Protein AF-A0A0F9E859-F1 (afdb_monomer_lite)

Structure (mmCIF, N/CA/C/O backbone):
data_AF-A0A0F9E859-F1
#
_entry.id   AF-A0A0F9E859-F1
#
loop_
_atom_site.group_PDB
_atom_site.id
_atom_site.type_symbol
_atom_site.label_atom_id
_atom_site.label_alt_id
_atom_site.label_comp_id
_atom_site.label_asym_id
_atom_site.label_entity_id
_atom_site.label_seq_id
_atom_site.pdbx_PDB_ins_code
_atom_site.Cartn_x
_atom_site.Cartn_y
_atom_site.Cartn_z
_atom_site.occupancy
_atom_site.B_iso_or_equiv
_atom_site.auth_seq_id
_atom_site.auth_comp_id
_atom_site.auth_asym_id
_atom_site.auth_atom_id
_atom_site.pdbx_PDB_model_num
ATOM 1 N N . MET A 1 1 ? 27.939 -4.772 -55.498 1.00 40.25 1 MET A N 1
ATOM 2 C CA . MET A 1 1 ? 27.781 -5.656 -54.323 1.00 40.25 1 MET A CA 1
ATOM 3 C C . MET A 1 1 ? 26.744 -5.016 -53.414 1.00 40.25 1 MET A C 1
ATOM 5 O O . MET A 1 1 ? 26.854 -3.833 -53.126 1.00 40.25 1 MET A O 1
ATOM 9 N N . THR A 1 2 ? 25.682 -5.755 -53.117 1.00 44.25 2 THR A N 1
ATOM 10 C CA . THR A 1 2 ? 24.371 -5.275 -52.653 1.00 44.25 2 THR A CA 1
ATOM 11 C C . THR A 1 2 ? 24.278 -5.404 -51.130 1.00 44.25 2 THR A C 1
ATOM 13 O O . THR A 1 2 ? 24.449 -6.503 -50.613 1.00 44.25 2 THR A O 1
ATOM 16 N N . PHE A 1 3 ? 24.020 -4.311 -50.404 1.00 48.50 3 PHE A N 1
ATOM 17 C CA . PHE A 1 3 ? 23.823 -4.332 -48.948 1.00 48.50 3 PHE A CA 1
ATOM 18 C C . PHE A 1 3 ? 22.355 -4.655 -48.639 1.00 48.50 3 PHE A C 1
ATOM 20 O O . PHE A 1 3 ? 21.487 -3.788 -48.705 1.00 48.50 3 PHE A O 1
ATOM 27 N N . THR A 1 4 ? 22.060 -5.923 -48.360 1.00 56.66 4 THR A N 1
ATOM 28 C CA . THR A 1 4 ? 20.722 -6.390 -47.974 1.00 56.66 4 THR A CA 1
ATOM 29 C C . THR A 1 4 ? 20.508 -6.246 -46.468 1.00 56.66 4 THR A C 1
ATOM 31 O O . THR A 1 4 ? 21.247 -6.830 -45.678 1.00 56.66 4 THR A O 1
ATOM 34 N N . PHE A 1 5 ? 19.467 -5.511 -46.076 1.00 60.44 5 PHE A N 1
ATOM 35 C CA . PHE A 1 5 ? 18.919 -5.510 -44.719 1.00 60.44 5 PHE A CA 1
ATOM 36 C C . PHE A 1 5 ? 17.957 -6.696 -44.516 1.00 60.44 5 PH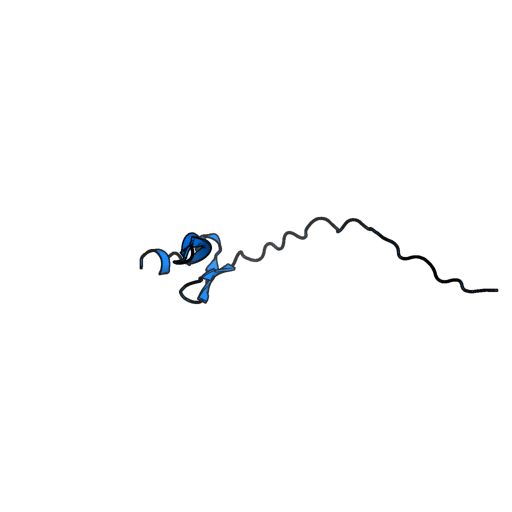E A C 1
ATOM 38 O O . PHE A 1 5 ? 17.023 -6.865 -45.298 1.00 60.44 5 PHE A O 1
ATOM 45 N N . GLY A 1 6 ? 18.140 -7.455 -43.427 1.00 50.75 6 GLY A N 1
ATOM 46 C CA . GLY A 1 6 ? 17.115 -8.311 -42.802 1.00 50.75 6 GLY A CA 1
ATOM 47 C C . GLY A 1 6 ? 17.695 -9.496 -42.005 1.00 50.75 6 GLY A C 1
ATOM 48 O O . GLY A 1 6 ? 18.790 -9.942 -42.343 1.00 50.75 6 GLY A O 1
ATOM 49 N N . PRO A 1 7 ? 16.999 -10.077 -41.000 1.00 50.34 7 PRO A N 1
ATOM 50 C CA . PRO A 1 7 ? 15.837 -9.619 -40.229 1.00 50.34 7 PRO A CA 1
ATOM 51 C C . PRO A 1 7 ? 16.146 -9.438 -38.719 1.00 50.34 7 PRO A C 1
ATOM 53 O O . PRO A 1 7 ? 17.157 -9.907 -38.197 1.00 50.34 7 PRO A O 1
ATOM 56 N N . SER A 1 8 ? 15.235 -8.770 -38.005 1.00 52.66 8 SER A N 1
ATOM 57 C CA . SER A 1 8 ? 15.204 -8.609 -36.547 1.00 52.66 8 SER A CA 1
ATOM 58 C C . SER A 1 8 ? 15.544 -9.900 -35.798 1.00 52.66 8 SER A C 1
ATOM 60 O O . SER A 1 8 ? 14.811 -10.887 -35.890 1.00 52.66 8 SER A O 1
ATOM 62 N N . ARG A 1 9 ? 16.606 -9.876 -34.982 1.00 56.41 9 ARG A N 1
ATOM 63 C CA . ARG A 1 9 ? 16.791 -10.874 -33.924 1.00 56.41 9 ARG A CA 1
ATOM 64 C C . ARG A 1 9 ? 15.625 -10.747 -32.944 1.00 56.41 9 ARG A C 1
ATOM 66 O O . ARG A 1 9 ? 15.632 -9.915 -32.044 1.00 56.41 9 ARG A O 1
ATOM 73 N N . ARG A 1 10 ? 14.603 -11.574 -33.150 1.00 59.81 10 ARG A N 1
ATOM 74 C CA . ARG A 1 10 ? 13.692 -11.981 -32.087 1.00 59.81 10 ARG A CA 1
ATOM 75 C C . ARG A 1 10 ? 14.509 -12.734 -31.033 1.00 59.81 10 ARG A C 1
ATOM 77 O O . ARG A 1 10 ? 15.258 -13.646 -31.373 1.00 59.81 10 ARG A O 1
ATOM 84 N N . SER A 1 11 ? 14.272 -12.356 -29.780 1.00 52.66 11 SER A N 1
ATOM 85 C CA . SER A 1 11 ? 14.374 -13.224 -28.606 1.00 52.66 11 SER A CA 1
ATOM 86 C C . SER A 1 11 ? 15.784 -13.589 -28.130 1.00 52.66 11 SER A C 1
ATOM 88 O O . SER A 1 11 ? 16.139 -14.764 -28.089 1.00 52.66 11 SER A O 1
ATOM 90 N N . GLU A 1 12 ? 16.546 -12.611 -27.629 1.00 53.69 12 GLU A N 1
ATOM 91 C CA . GLU A 1 12 ? 17.268 -12.920 -26.387 1.00 53.69 12 GLU A CA 1
ATOM 92 C C . GLU A 1 12 ? 16.211 -13.037 -25.272 1.00 53.69 12 GLU A C 1
ATOM 94 O O . GLU A 1 12 ? 15.356 -12.150 -25.161 1.00 53.69 12 GLU A O 1
ATOM 99 N N . PRO A 1 13 ? 16.192 -14.132 -24.489 1.00 59.06 13 PRO A N 1
ATOM 100 C CA . PRO A 1 13 ? 15.359 -14.202 -23.298 1.00 59.06 13 PRO A CA 1
ATOM 101 C C . PRO A 1 13 ? 15.718 -13.011 -22.396 1.00 59.06 13 PRO A C 1
ATOM 103 O O . PRO A 1 13 ? 16.906 -12.701 -22.258 1.00 59.06 13 PRO A O 1
ATOM 106 N N . PRO 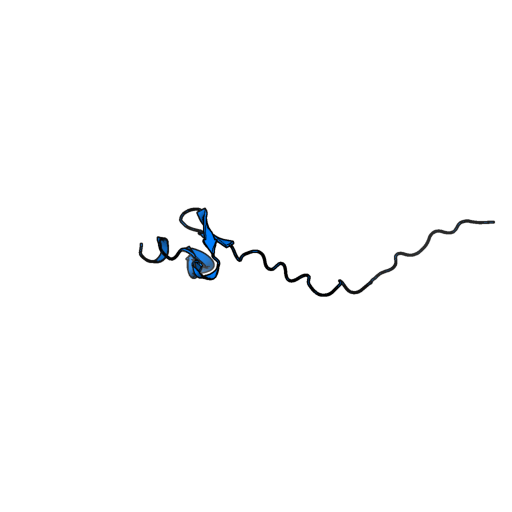A 1 14 ? 14.730 -12.309 -21.808 1.00 59.78 14 PRO A N 1
ATOM 107 C CA . PRO A 1 14 ? 15.021 -11.229 -20.878 1.00 59.78 14 PRO A CA 1
ATOM 108 C C . PRO A 1 14 ? 15.960 -11.777 -19.806 1.00 59.78 14 PRO A C 1
ATOM 110 O O . PRO A 1 14 ? 15.716 -12.853 -19.254 1.00 59.78 14 PRO A O 1
ATOM 113 N N . ARG A 1 15 ? 17.066 -11.069 -19.548 1.00 50.12 15 ARG A N 1
ATOM 114 C CA . ARG A 1 15 ? 17.959 -11.426 -18.444 1.00 50.12 15 ARG A CA 1
ATOM 115 C C . ARG A 1 15 ? 17.100 -11.591 -17.182 1.00 50.12 15 ARG A C 1
ATOM 117 O O . ARG A 1 15 ? 16.281 -10.705 -16.921 1.00 50.12 15 ARG A O 1
ATOM 124 N N . PRO A 1 16 ? 17.243 -12.693 -16.425 1.00 52.78 16 PRO A N 1
ATOM 125 C CA . PRO A 1 16 ? 16.515 -12.859 -15.181 1.00 52.78 16 PRO A CA 1
ATOM 126 C C . PRO A 1 16 ? 16.836 -11.685 -14.253 1.00 52.78 16 PRO A C 1
ATOM 128 O O . PRO A 1 16 ? 17.992 -11.438 -13.923 1.00 52.78 16 PRO A O 1
ATOM 131 N N . VAL A 1 17 ? 15.774 -10.948 -13.927 1.00 47.41 17 VAL A N 1
ATOM 132 C CA . VAL A 1 17 ? 15.517 -10.187 -12.701 1.00 47.41 17 VAL A CA 1
ATOM 133 C C . VAL A 1 17 ? 16.774 -9.644 -12.010 1.00 47.41 17 VAL A C 1
ATOM 135 O O . VAL A 1 17 ? 17.370 -10.295 -11.154 1.00 47.41 17 VAL A O 1
ATOM 138 N N . SER A 1 18 ? 17.110 -8.378 -12.265 1.00 42.72 18 SER A N 1
ATOM 139 C CA . SER A 1 18 ? 17.628 -7.582 -11.154 1.00 42.72 18 SER A CA 1
ATOM 140 C C . SER A 1 18 ? 16.466 -7.443 -10.181 1.00 42.72 18 SER A C 1
ATOM 142 O O . SER A 1 18 ? 15.553 -6.658 -10.426 1.00 42.72 18 SER A O 1
ATOM 144 N N . ASN A 1 19 ? 16.470 -8.259 -9.120 1.00 45.62 19 ASN A N 1
ATOM 145 C CA . ASN A 1 19 ? 15.692 -7.994 -7.921 1.00 45.62 19 ASN A CA 1
ATOM 146 C C . ASN A 1 19 ? 16.168 -6.629 -7.448 1.00 45.62 19 ASN A C 1
ATOM 148 O O . ASN A 1 19 ? 17.197 -6.484 -6.789 1.00 45.62 19 ASN A O 1
ATOM 152 N N . VAL A 1 20 ? 15.448 -5.613 -7.893 1.00 48.56 20 VAL A N 1
ATOM 153 C CA . VAL A 1 20 ? 15.483 -4.305 -7.299 1.00 48.56 20 VAL A CA 1
ATOM 154 C C . VAL A 1 20 ? 15.011 -4.560 -5.876 1.00 48.56 20 VAL A C 1
ATOM 156 O O . VAL A 1 20 ? 13.817 -4.642 -5.605 1.00 48.56 20 VAL A O 1
ATOM 159 N N . HIS A 1 21 ? 15.966 -4.741 -4.967 1.00 46.31 21 HIS A N 1
ATOM 160 C CA . HIS A 1 21 ? 15.776 -4.499 -3.548 1.00 46.31 21 HIS A CA 1
ATOM 161 C C . HIS A 1 21 ? 15.584 -2.980 -3.436 1.00 46.31 21 HIS A C 1
ATOM 163 O O . HIS A 1 21 ? 16.439 -2.253 -2.940 1.00 46.31 21 HIS A O 1
ATOM 169 N N . HIS A 1 22 ? 14.492 -2.472 -4.024 1.00 50.56 22 HIS A N 1
ATOM 170 C C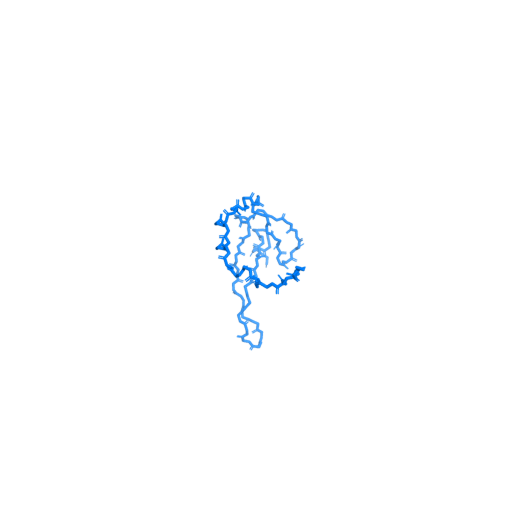A . HIS A 1 22 ? 13.929 -1.206 -3.613 1.00 50.56 22 HIS A CA 1
ATOM 171 C C . HIS A 1 22 ? 13.731 -1.448 -2.132 1.00 50.56 22 HIS A C 1
ATOM 173 O O . HIS A 1 22 ? 13.041 -2.404 -1.775 1.00 50.56 22 HIS A O 1
ATOM 179 N N . GLU A 1 23 ? 14.409 -0.673 -1.286 1.00 58.53 23 GLU A N 1
ATOM 180 C CA . GLU A 1 23 ? 13.931 -0.472 0.073 1.00 58.53 23 GLU A CA 1
ATOM 181 C C . GLU A 1 23 ? 12.414 -0.374 -0.044 1.00 58.53 23 GLU A C 1
ATOM 183 O O . GLU A 1 23 ? 11.929 0.547 -0.709 1.00 58.53 23 GLU A O 1
ATOM 188 N N . GLY A 1 24 ? 11.717 -1.427 0.392 1.00 69.62 24 GLY A N 1
ATOM 189 C CA . GLY A 1 24 ? 10.332 -1.664 0.027 1.00 69.62 24 GLY A CA 1
ATOM 190 C C . GLY A 1 24 ? 9.558 -0.549 0.670 1.00 69.62 24 GLY A C 1
ATOM 191 O O . GLY A 1 24 ? 9.289 -0.621 1.853 1.00 69.62 24 GLY A O 1
ATOM 192 N N . LYS A 1 25 ? 9.349 0.546 -0.052 1.00 77.12 25 LYS A N 1
ATOM 193 C CA . LYS A 1 25 ? 8.655 1.721 0.436 1.00 77.12 25 LYS A CA 1
ATOM 194 C C . LYS A 1 25 ? 7.418 1.858 -0.420 1.00 77.12 25 LYS A C 1
ATOM 196 O O . LYS A 1 25 ? 7.501 2.105 -1.623 1.00 77.12 25 LYS A O 1
ATOM 201 N N . THR A 1 26 ? 6.273 1.634 0.199 1.00 82.50 26 THR A N 1
ATOM 202 C CA . THR A 1 26 ? 4.961 1.646 -0.431 1.00 82.50 26 THR A CA 1
ATOM 203 C C . THR A 1 26 ? 4.181 2.844 0.098 1.00 82.50 26 THR A C 1
ATOM 205 O O . THR A 1 26 ? 4.304 3.242 1.257 1.00 82.50 26 THR A O 1
ATOM 208 N N . ARG A 1 27 ? 3.401 3.473 -0.780 1.00 85.88 27 ARG A N 1
ATOM 209 C CA . ARG A 1 27 ? 2.611 4.651 -0.429 1.00 85.88 27 ARG A CA 1
ATOM 210 C C . ARG A 1 27 ? 1.315 4.225 0.254 1.00 85.88 27 ARG A C 1
ATOM 212 O O . ARG A 1 27 ? 0.607 3.376 -0.277 1.00 85.88 27 ARG A O 1
ATOM 219 N N . CYS A 1 28 ? 0.990 4.839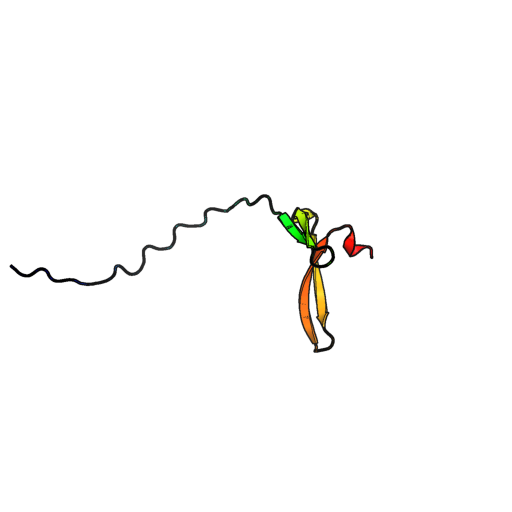 1.387 1.00 88.69 28 CYS A N 1
ATOM 220 C CA . CYS A 1 28 ? -0.300 4.639 2.041 1.00 88.69 28 CYS A CA 1
ATOM 221 C C . CYS A 1 28 ? -1.427 5.252 1.197 1.00 88.69 28 CYS A C 1
ATOM 223 O O . CYS A 1 28 ? -1.353 6.422 0.828 1.00 88.69 28 CYS A O 1
ATOM 225 N N . SER A 1 29 ? -2.496 4.503 0.939 1.00 87.50 29 SER A N 1
ATOM 226 C CA . SER A 1 29 ? -3.669 4.959 0.185 1.00 87.50 29 SER A CA 1
ATOM 227 C C . SER A 1 29 ? -4.466 6.057 0.901 1.00 87.50 29 SER A C 1
ATOM 229 O O . SER A 1 29 ? -5.160 6.819 0.237 1.00 87.50 29 SER A O 1
ATOM 231 N N . ARG A 1 30 ? -4.372 6.162 2.237 1.00 86.31 30 ARG A N 1
ATOM 232 C CA . ARG A 1 30 ? -5.154 7.127 3.039 1.00 86.31 30 ARG A CA 1
ATOM 233 C C . ARG A 1 30 ? -4.409 8.435 3.305 1.00 86.31 30 ARG A C 1
ATOM 235 O O . ARG A 1 30 ? -4.966 9.499 3.065 1.00 86.31 30 ARG A O 1
ATOM 242 N N . CYS A 1 31 ? -3.153 8.383 3.756 1.00 89.44 31 CYS A N 1
ATOM 243 C CA . CYS A 1 31 ? -2.358 9.591 4.035 1.00 89.44 31 CYS A CA 1
ATOM 244 C C . CYS A 1 31 ? -1.342 9.953 2.940 1.00 89.44 31 CYS A C 1
ATOM 246 O O . CYS A 1 31 ? -0.708 11.000 3.028 1.00 89.44 31 CYS A O 1
ATOM 248 N N . TYR A 1 32 ? -1.175 9.119 1.907 1.00 89.00 32 TYR A N 1
ATOM 249 C CA . TYR A 1 32 ? -0.253 9.349 0.788 1.00 89.00 32 TYR A CA 1
ATOM 250 C C . TYR A 1 32 ? 1.225 9.528 1.176 1.00 89.00 32 TYR A C 1
ATOM 252 O O . TYR A 1 32 ? 2.029 9.959 0.343 1.00 89.00 32 TYR A O 1
ATOM 260 N N . GLU A 1 33 ? 1.612 9.163 2.396 1.00 89.31 33 GLU A N 1
ATOM 261 C CA . GLU A 1 33 ? 3.010 9.119 2.822 1.00 89.31 33 GLU A CA 1
ATOM 262 C C . GLU A 1 33 ? 3.673 7.798 2.405 1.00 89.31 33 GLU A C 1
ATOM 264 O O . GLU A 1 33 ? 3.007 6.780 2.186 1.00 89.31 33 GLU A O 1
ATOM 269 N N . LEU A 1 34 ? 4.998 7.831 2.266 1.00 87.31 34 LEU A N 1
ATOM 270 C CA . LEU A 1 34 ? 5.820 6.659 1.971 1.00 87.31 34 LEU A CA 1
ATOM 271 C C . LEU A 1 34 ? 6.178 5.955 3.280 1.00 87.31 34 LEU A C 1
ATOM 273 O O . LEU A 1 34 ? 6.819 6.550 4.142 1.00 87.31 34 LEU A O 1
ATOM 277 N N . PHE A 1 35 ? 5.803 4.686 3.396 1.00 87.00 35 PHE A N 1
ATOM 278 C CA . PHE A 1 35 ? 6.150 3.819 4.523 1.00 87.00 35 PHE A CA 1
ATOM 279 C C . PHE A 1 35 ? 6.904 2.606 4.028 1.00 87.00 35 PHE A C 1
ATOM 281 O O . PHE A 1 35 ? 6.811 2.283 2.846 1.00 87.00 35 PHE A O 1
ATOM 288 N N . ASN A 1 36 ? 7.601 1.900 4.915 1.00 86.56 36 ASN A N 1
ATOM 289 C CA . ASN A 1 36 ? 8.137 0.601 4.538 1.00 86.56 36 ASN A CA 1
ATOM 290 C C . ASN A 1 36 ? 6.988 -0.375 4.224 1.00 86.56 36 ASN A C 1
ATOM 292 O O . ASN A 1 36 ? 5.897 -0.270 4.781 1.00 86.56 36 ASN A O 1
ATOM 296 N N . SER A 1 37 ? 7.214 -1.325 3.325 1.00 81.38 37 SER A N 1
ATOM 297 C CA . SER A 1 37 ? 6.228 -2.302 2.878 1.00 81.38 37 SER A CA 1
ATOM 298 C C . SER A 1 37 ? 5.774 -3.183 4.040 1.00 81.38 37 SER A C 1
ATOM 300 O O . SER A 1 37 ? 4.613 -3.562 4.064 1.00 81.38 37 SER A O 1
ATOM 302 N N . ASP A 1 38 ? 6.629 -3.415 5.042 1.00 83.69 38 ASP A N 1
ATOM 303 C CA . ASP A 1 38 ? 6.270 -4.090 6.297 1.00 83.69 38 ASP A CA 1
ATOM 304 C C . ASP A 1 38 ? 5.298 -3.277 7.176 1.00 83.69 38 ASP A C 1
ATOM 306 O O . ASP A 1 38 ? 4.583 -3.835 8.005 1.00 83.69 38 ASP A O 1
ATOM 310 N N . GLU A 1 39 ? 5.255 -1.951 7.008 1.00 86.88 39 GLU A N 1
ATOM 311 C CA . GLU A 1 39 ? 4.358 -1.051 7.746 1.00 86.88 39 GLU A CA 1
ATOM 312 C C . GLU A 1 39 ? 3.028 -0.800 7.015 1.00 86.88 39 GLU A C 1
ATOM 314 O O . GLU A 1 39 ? 2.103 -0.232 7.615 1.00 86.88 39 GLU A O 1
ATOM 319 N N . ILE A 1 40 ? 2.934 -1.204 5.741 1.00 87.25 40 ILE A N 1
ATOM 320 C CA . ILE A 1 40 ? 1.728 -1.146 4.913 1.00 87.25 40 ILE A CA 1
ATOM 321 C C . ILE A 1 40 ? 1.012 -2.499 4.959 1.00 87.25 40 ILE A C 1
ATOM 323 O O . ILE A 1 40 ? 1.532 -3.512 4.502 1.00 87.25 40 ILE A O 1
ATOM 327 N N . LYS A 1 41 ? -0.231 -2.508 5.435 1.00 86.62 41 LYS A N 1
ATOM 328 C CA . LYS A 1 41 ? -1.135 -3.653 5.325 1.00 86.62 41 LYS A CA 1
ATOM 329 C C . LYS A 1 41 ? -2.041 -3.489 4.116 1.00 86.62 41 LYS A C 1
ATOM 331 O O . LYS A 1 41 ? -2.602 -2.415 3.900 1.00 86.62 41 LYS A O 1
ATOM 336 N N . GLN A 1 42 ? -2.188 -4.556 3.340 1.00 86.56 42 GLN A N 1
ATOM 337 C CA . GLN A 1 42 ? -3.198 -4.607 2.290 1.00 86.56 42 GLN A CA 1
ATOM 338 C C . GLN A 1 42 ? -4.559 -4.902 2.915 1.00 86.56 42 GLN A C 1
ATOM 340 O O . GLN A 1 42 ? -4.685 -5.798 3.748 1.00 86.56 42 GLN A O 1
ATOM 345 N N . VAL A 1 43 ? -5.547 -4.101 2.540 1.00 84.62 43 VAL A N 1
ATOM 346 C CA . VAL A 1 43 ? -6.936 -4.235 2.952 1.00 84.62 43 VAL A CA 1
ATOM 347 C C . VAL A 1 43 ? -7.775 -4.317 1.691 1.00 84.62 43 VAL A C 1
ATOM 349 O O . VAL A 1 43 ? -7.768 -3.396 0.870 1.00 84.62 43 VAL A O 1
ATOM 352 N N . ASP A 1 44 ? -8.492 -5.421 1.552 1.00 86.81 44 ASP A N 1
ATOM 353 C CA . ASP A 1 44 ? -9.522 -5.586 0.542 1.00 86.81 4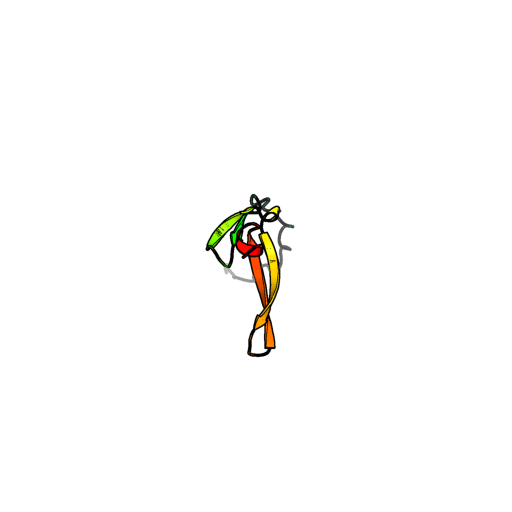4 ASP A CA 1
ATOM 354 C C . ASP A 1 44 ? -10.778 -4.851 1.002 1.00 86.81 44 ASP A C 1
ATOM 356 O O . ASP A 1 44 ? -11.351 -5.157 2.052 1.00 86.81 44 ASP A O 1
ATOM 360 N N . ILE A 1 45 ? -11.202 -3.860 0.225 1.00 82.69 45 ILE A N 1
ATOM 361 C CA . ILE A 1 45 ? -12.507 -3.231 0.394 1.00 82.69 45 ILE A CA 1
ATOM 362 C C . ILE A 1 45 ? -13.370 -3.540 -0.818 1.00 82.69 45 ILE A C 1
ATOM 364 O O . ILE A 1 45 ? -12.901 -3.549 -1.955 1.00 82.69 45 ILE A O 1
ATOM 368 N N . THR A 1 46 ? -14.649 -3.781 -0.576 1.00 88.56 46 THR A N 1
ATOM 369 C CA . THR A 1 46 ? -15.641 -3.863 -1.641 1.00 88.56 46 THR A CA 1
ATOM 370 C C . THR A 1 46 ? -16.304 -2.500 -1.753 1.00 88.56 46 THR A C 1
ATOM 372 O O . THR A 1 46 ? -16.891 -2.013 -0.789 1.00 88.56 46 THR A O 1
ATOM 375 N N . ASP A 1 47 ? -16.166 -1.867 -2.911 1.00 84.19 47 ASP A N 1
ATOM 376 C CA . ASP A 1 47 ? -16.827 -0.597 -3.200 1.00 84.19 47 ASP A CA 1
ATOM 377 C C . ASP A 1 47 ? -18.361 -0.776 -3.295 1.00 84.19 47 ASP A C 1
ATOM 379 O O . ASP A 1 47 ? -18.848 -1.900 -3.437 1.00 84.19 47 ASP A O 1
ATOM 383 N N . GLU A 1 48 ? -19.146 0.308 -3.249 1.00 85.19 48 GLU A N 1
ATOM 384 C CA . GLU A 1 48 ? -20.621 0.252 -3.339 1.00 85.19 48 GLU A CA 1
ATOM 385 C C . GLU A 1 48 ? -21.122 -0.431 -4.624 1.00 85.19 48 GLU A C 1
ATOM 387 O O . GLU A 1 48 ? -22.212 -1.004 -4.649 1.00 85.19 48 GLU A O 1
ATOM 392 N N . PHE A 1 49 ? -20.311 -0.423 -5.685 1.00 88.94 49 PHE A N 1
ATOM 393 C CA . PHE A 1 49 ? -20.603 -1.118 -6.941 1.00 88.94 49 PHE A CA 1
ATOM 394 C C . PHE A 1 49 ? -20.203 -2.607 -6.948 1.00 88.94 49 PHE A C 1
ATOM 396 O O . PHE A 1 49 ? -20.368 -3.276 -7.968 1.00 88.94 49 PHE A O 1
ATOM 403 N N . GLY A 1 50 ? -19.683 -3.142 -5.839 1.00 87.44 50 GLY A N 1
ATOM 404 C CA . GLY A 1 50 ? -19.272 -4.543 -5.718 1.00 87.44 50 GLY A CA 1
ATOM 405 C C . GLY A 1 50 ? -17.871 -4.850 -6.259 1.00 87.44 50 GLY A C 1
ATOM 406 O O . GLY A 1 50 ? -17.523 -6.020 -6.399 1.00 87.44 50 GLY A O 1
ATOM 407 N N . PHE A 1 51 ? -17.067 -3.832 -6.585 1.00 88.06 51 PHE A N 1
ATOM 408 C CA . PHE A 1 51 ? -15.685 -4.032 -7.025 1.00 88.06 51 PHE A CA 1
ATOM 409 C C . PHE A 1 51 ? -14.760 -4.235 -5.826 1.00 88.06 51 PHE A C 1
ATOM 411 O O . PHE A 1 51 ? -14.726 -3.407 -4.918 1.00 88.06 51 PHE A O 1
ATOM 418 N N . GLU A 1 52 ? -13.982 -5.314 -5.850 1.00 85.06 52 GLU A N 1
ATOM 419 C CA . GLU A 1 52 ? -12.914 -5.553 -4.881 1.00 85.06 52 GLU A CA 1
ATOM 420 C C . GLU A 1 52 ? -11.709 -4.666 -5.218 1.00 85.06 52 GLU A C 1
ATOM 422 O O . GLU A 1 52 ? -11.093 -4.786 -6.280 1.00 85.06 52 GLU A O 1
ATOM 427 N N . VAL A 1 53 ? -11.380 -3.751 -4.309 1.00 85.06 53 VAL A N 1
ATOM 428 C CA . VAL A 1 53 ? -10.238 -2.846 -4.415 1.00 85.06 53 VAL A CA 1
ATOM 429 C C . VAL A 1 53 ? -9.252 -3.174 -3.304 1.00 85.06 53 VAL A C 1
ATOM 431 O O . VAL A 1 53 ? -9.579 -3.137 -2.120 1.00 85.06 53 VAL A O 1
ATOM 434 N N . ASN A 1 54 ? -8.016 -3.456 -3.703 1.00 82.06 54 ASN A N 1
ATOM 435 C CA . ASN A 1 54 ? -6.900 -3.666 -2.792 1.00 82.06 54 ASN A CA 1
ATOM 436 C C . ASN A 1 54 ? -6.266 -2.316 -2.432 1.00 82.06 54 ASN A C 1
ATOM 438 O O . ASN A 1 54 ? -5.648 -1.668 -3.281 1.00 82.06 54 ASN A O 1
ATOM 442 N N . LEU A 1 55 ? -6.405 -1.886 -1.177 1.00 85.00 55 LEU A N 1
ATOM 443 C CA . LEU A 1 55 ? -5.805 -0.654 -0.660 1.00 85.00 55 LEU A CA 1
ATOM 444 C C . LEU A 1 55 ? -4.641 -0.961 0.281 1.00 85.00 55 LEU A C 1
ATOM 446 O O . LEU A 1 55 ? -4.737 -1.821 1.147 1.00 85.00 55 LEU A O 1
ATOM 450 N N . GLY A 1 56 ? -3.538 -0.222 0.151 1.00 89.06 56 GLY A N 1
ATOM 451 C CA . GLY A 1 56 ? -2.409 -0.311 1.076 1.00 89.06 56 GLY A CA 1
ATOM 452 C C . GLY A 1 56 ? -2.535 0.740 2.173 1.00 89.06 56 GLY A C 1
ATOM 453 O O . GLY A 1 56 ? -2.304 1.918 1.916 1.00 89.06 56 GLY A O 1
ATOM 454 N N . LEU A 1 57 ? -2.870 0.350 3.399 1.00 88.69 57 LEU A N 1
ATOM 455 C CA . LEU A 1 57 ? -2.962 1.262 4.541 1.00 88.69 57 LEU A CA 1
ATOM 456 C C . LEU A 1 57 ? -1.727 1.155 5.429 1.00 88.69 57 LEU A C 1
ATOM 458 O O . LEU A 1 57 ? -1.272 0.063 5.748 1.00 88.69 57 LEU A O 1
ATOM 462 N N . CYS A 1 58 ? -1.188 2.293 5.868 1.00 90.25 58 CYS A N 1
ATOM 463 C CA . CYS A 1 58 ? -0.137 2.286 6.880 1.00 90.25 58 CYS A CA 1
ATOM 464 C C . CYS A 1 58 ? -0.694 1.929 8.257 1.00 90.25 58 CYS A C 1
ATOM 466 O O . CYS A 1 58 ? -1.857 2.187 8.567 1.00 90.25 58 CYS A O 1
ATOM 468 N N . SER A 1 59 ? 0.182 1.421 9.121 1.00 84.69 59 SER A N 1
ATOM 469 C CA . SER A 1 59 ? -0.149 1.004 10.492 1.00 84.69 59 SER A CA 1
ATOM 470 C C . SER A 1 59 ? -0.812 2.097 11.351 1.00 84.69 59 SER A C 1
ATOM 472 O O . SER A 1 59 ? -1.476 1.790 12.340 1.00 84.69 59 SER A O 1
ATOM 474 N N . LYS A 1 60 ? -0.641 3.381 10.998 1.00 84.12 60 LYS A N 1
ATOM 475 C CA . LYS A 1 60 ? -1.352 4.502 11.636 1.00 84.12 60 LYS A CA 1
ATOM 476 C C . LYS A 1 60 ? -2.791 4.640 11.131 1.00 84.12 60 LYS A C 1
ATOM 478 O O . LYS A 1 60 ? -3.686 4.817 11.942 1.00 84.12 60 LYS A O 1
ATOM 483 N N . CYS A 1 61 ? -3.000 4.542 9.819 1.00 85.69 61 CYS A N 1
ATOM 484 C CA . CYS A 1 61 ? -4.311 4.689 9.179 1.00 85.69 61 CYS A CA 1
ATOM 485 C C . CYS A 1 61 ? -5.197 3.439 9.279 1.00 85.69 61 CYS A C 1
ATOM 487 O O . CYS A 1 61 ? -6.374 3.522 8.956 1.00 85.69 61 CYS A O 1
ATOM 489 N N . GLU A 1 62 ? -4.649 2.290 9.682 1.00 79.31 62 GLU A N 1
ATOM 490 C CA . GLU A 1 62 ? -5.424 1.072 9.960 1.00 79.31 62 GLU A CA 1
ATOM 491 C C . GLU A 1 62 ? -6.309 1.209 11.212 1.00 79.31 62 GLU A C 1
ATOM 493 O O . GLU A 1 62 ? -7.380 0.619 11.279 1.00 79.31 62 GLU A O 1
ATOM 498 N N . LYS A 1 63 ? -5.864 1.969 12.221 1.00 68.75 63 LYS A N 1
ATOM 499 C CA . LYS A 1 63 ? -6.535 2.072 13.531 1.00 68.75 63 LYS A CA 1
ATOM 500 C C . LYS A 1 63 ? -7.667 3.110 13.577 1.00 68.75 63 LYS A C 1
ATOM 502 O O . LYS A 1 63 ? -8.163 3.384 14.668 1.00 68.75 63 LYS A O 1
ATOM 507 N N . ASP A 1 64 ? -8.002 3.700 12.431 1.00 57.56 64 ASP A N 1
ATOM 508 C CA . ASP A 1 64 ? -8.828 4.906 12.276 1.00 57.56 64 ASP A CA 1
ATOM 509 C C . ASP A 1 64 ? -10.137 4.607 11.529 1.00 57.56 64 ASP A C 1
ATOM 511 O O . ASP A 1 64 ? -11.202 4.664 12.178 1.00 57.56 64 ASP A O 1
#

pLDDT: mean 72.63, std 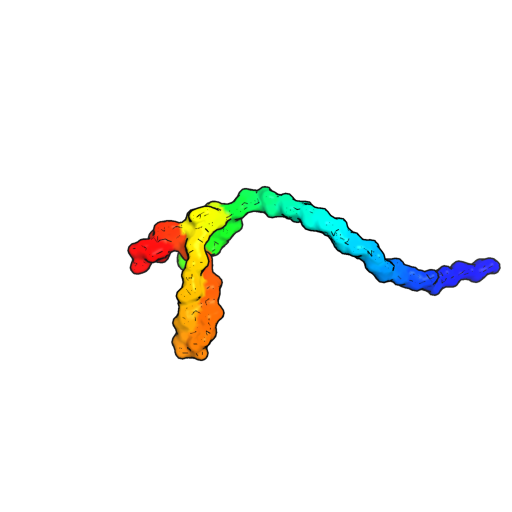16.83, range [40.25, 90.25]

Radius of gyration: 22.3 Å; chains: 1; bounding box: 48×24×68 Å

Organism: NCBI:txid412755

Secondary structure (DSSP, 8-state):
-----------PPPPP--------EEE-TTT--EEEGGGEEEEEEE-TTS-EEEEEEETTGGG-

Sequence (64 aa):
MTFTFGPSRRSEPPRPVSNVHHEGKTRCSRCYELFNSDEIKQVDITDEFGFEVNLGLCSKCEKD

Foldseek 3Di:
DDDDDDDDPPDPDPDPDPPPVPQQWDAAPPPRDTDGPVQWDWDWDQDPVRDTDTGTHGVVRVVD